Protein AF-A0A379FRE4-F1 (afdb_monomer)

pLDDT: mean 72.4, std 13.36, range [37.09, 93.69]

Secondary structure (DSSP, 8-state):
-HHHHHHHHHHHHHHHHHHHHHHHTT----GGG--S--HHHHHHHHHHSTTHHHHHHHHHHHHHHHH----HHHHHHHHHHHHHHHHHHHHHHHHHHTT--PPPHHHHHHHHHH---HHHHHHS-HHHHHHHHHHHHHHHTTT-

Organism: Providencia rettgeri (NCBI:txid587)

Mean predicted aligned error: 12.91 Å

InterPro domains:
  IPR036938 Phosphatidic acid phosphatase type 2/haloperoxidase superfamily [SSF48317] (12-113)

Sequence (144 aa):
MKKMVLVVCAFALLLIMPPMVMIVTGWHWSPETQFNSMKWLLWLTDTAGAPYSILTSLLFLGVVIFVFRSEKKQRLKILLVLVSAVLLQQGLKSALKSTFKEPRPYVEWLATQYQIPSSEFYELKRSERAKLIKNTVKQDEKYS

Foldseek 3Di:
DVVVVVVVVVVVVVVVVVVVVCVVVVPADDPVPDDPDCVVVVVVVVCCDPPNVVVNLVVVLVVVLVVCPDDPVVSVVVSVVSVVVVVVVVVCVVVCVVVDPDDDRVLVVVCVVVVDPSVVLSVDDPVVNVVVVVVVVVVVVVVD

Radius of gyration: 20.89 Å; Cα contacts (8 Å, |Δi|>4): 33; chains: 1; bounding box: 46×30×59 Å

Nearest PDB structures (foldseek):
  8bm3-assembly4_D  TM=8.773E-01  e=8.804E-08  Escherichia coli K-12
  5jwy-assembly1_A  TM=7.537E-01  e=1.396E-05  Escherichia coli K-12

Solvent-accessible surface area (backbone atoms only — not comparable to full-atom values): 8513 Å² total; per-residue (Å²): 110,72,68,60,52,52,52,51,51,51,53,51,52,60,67,47,44,63,62,50,52,40,60,76,68,65,66,73,87,54,82,88,76,58,64,103,68,57,63,63,60,49,51,57,47,43,48,70,26,90,77,44,27,60,58,49,50,50,49,51,51,51,49,51,57,60,72,49,77,55,62,74,71,58,43,51,53,52,50,52,53,51,53,50,51,53,50,50,53,51,47,50,54,57,60,45,60,77,67,61,82,74,76,52,68,69,52,53,51,48,25,67,75,67,71,46,60,66,70,63,57,70,69,45,55,74,72,53,46,55,48,51,53,56,50,55,58,56,52,52,71,72,77,113

Structure (mmCIF, N/CA/C/O backbone):
data_AF-A0A379FRE4-F1
#
_entry.id   AF-A0A379FRE4-F1
#
loop_
_atom_site.group_PDB
_atom_site.id
_atom_site.type_symbol
_atom_site.label_atom_id
_atom_site.label_alt_id
_atom_site.label_comp_id
_atom_site.label_asym_id
_atom_site.label_entity_id
_atom_site.label_seq_id
_atom_site.pdbx_PDB_ins_code
_atom_site.Cartn_x
_atom_site.Cartn_y
_atom_site.Cartn_z
_atom_site.occupancy
_atom_site.B_iso_or_equiv
_atom_site.auth_seq_id
_atom_site.auth_comp_id
_atom_site.auth_asym_id
_atom_site.auth_atom_id
_atom_site.pdbx_PDB_model_num
ATOM 1 N N . MET A 1 1 ? -22.161 -13.642 15.803 1.00 60.31 1 MET A N 1
ATOM 2 C CA . MET A 1 1 ? -20.780 -13.944 15.350 1.00 60.31 1 MET A CA 1
ATOM 3 C C . MET A 1 1 ? -20.739 -14.550 13.943 1.00 60.31 1 MET A C 1
ATOM 5 O O . MET A 1 1 ? -20.123 -13.939 13.084 1.00 60.31 1 MET A O 1
ATOM 9 N N . LYS A 1 2 ? -21.455 -15.651 13.649 1.00 76.06 2 LYS A N 1
ATOM 10 C CA . LYS A 1 2 ? -21.457 -16.305 12.316 1.00 76.06 2 LYS A CA 1
ATOM 11 C C . LYS A 1 2 ? -21.816 -15.377 11.133 1.00 76.06 2 LYS A C 1
ATOM 13 O O . LYS A 1 2 ? -21.155 -15.427 10.106 1.00 76.06 2 LYS A O 1
ATOM 18 N N . LYS A 1 3 ? -22.796 -14.475 11.302 1.00 82.88 3 LYS A N 1
ATOM 19 C CA . LYS A 1 3 ? -23.217 -13.524 10.250 1.00 82.88 3 LYS A CA 1
ATOM 20 C C . LYS A 1 3 ? -22.139 -12.485 9.896 1.00 82.88 3 LYS A C 1
ATOM 22 O O . LYS A 1 3 ? -21.942 -12.218 8.722 1.00 82.88 3 LYS A O 1
ATOM 27 N N . MET A 1 4 ? -21.410 -11.943 10.881 1.00 83.12 4 MET A N 1
ATOM 28 C CA . MET A 1 4 ? -20.297 -11.011 10.613 1.00 83.12 4 MET A CA 1
ATOM 29 C C . MET A 1 4 ? -19.150 -11.700 9.876 1.00 83.12 4 MET A C 1
ATOM 31 O O . MET A 1 4 ? -18.625 -11.140 8.923 1.00 83.12 4 MET A O 1
ATOM 35 N N . VAL A 1 5 ? -18.789 -12.918 10.292 1.00 87.44 5 VAL A N 1
ATOM 36 C CA . VAL A 1 5 ? -17.729 -13.692 9.629 1.00 87.44 5 VAL A CA 1
ATOM 37 C C . VAL A 1 5 ? -18.101 -13.967 8.174 1.00 87.44 5 VAL A C 1
ATOM 39 O O . VAL A 1 5 ? -17.289 -13.735 7.288 1.00 87.44 5 VAL A O 1
ATOM 42 N N . LEU A 1 6 ? -19.351 -14.361 7.912 1.00 91.94 6 LEU A N 1
ATOM 43 C CA . LEU A 1 6 ? -19.834 -14.606 6.554 1.00 91.94 6 LEU A CA 1
ATOM 44 C C . LEU A 1 6 ? -19.777 -13.348 5.678 1.00 91.94 6 LEU A C 1
ATOM 46 O O . LEU A 1 6 ? -19.355 -13.427 4.529 1.00 91.94 6 LEU A O 1
ATOM 50 N N . VAL A 1 7 ? -20.138 -12.185 6.228 1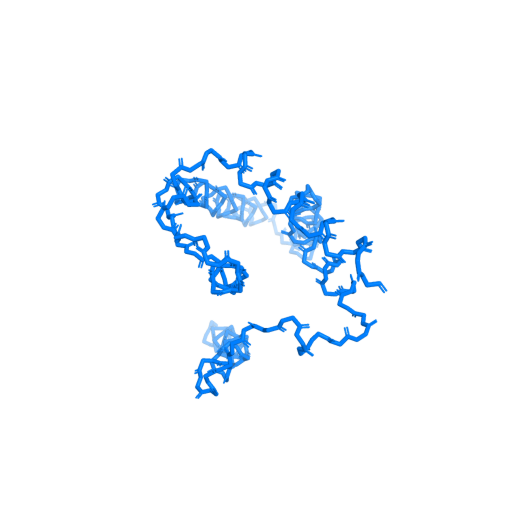.00 90.81 7 VAL A N 1
ATOM 51 C CA . VAL A 1 7 ? -20.035 -10.902 5.517 1.00 90.81 7 VAL A CA 1
ATOM 52 C C . VAL A 1 7 ? -18.577 -10.573 5.185 1.00 90.81 7 VAL A C 1
ATOM 54 O O . VAL A 1 7 ? -18.279 -10.214 4.050 1.00 90.81 7 VAL A O 1
ATOM 57 N N . VAL A 1 8 ? -17.652 -10.748 6.134 1.00 89.88 8 VAL A N 1
ATOM 58 C CA . VAL A 1 8 ? -16.216 -10.516 5.902 1.00 89.88 8 VAL A CA 1
ATOM 59 C C . VAL A 1 8 ? -15.670 -11.462 4.829 1.00 89.88 8 VAL A C 1
ATOM 61 O O . VAL A 1 8 ? -14.978 -11.010 3.921 1.00 89.88 8 VAL A O 1
ATOM 64 N N . CYS A 1 9 ? -16.019 -12.750 4.880 1.00 90.81 9 CYS A N 1
ATOM 65 C CA . CYS A 1 9 ? -15.620 -13.723 3.863 1.00 90.81 9 CYS A CA 1
ATOM 66 C C . CYS A 1 9 ? -16.179 -13.373 2.478 1.00 90.81 9 CYS A C 1
ATOM 68 O O . CYS A 1 9 ? -15.451 -13.460 1.494 1.00 90.81 9 CYS A O 1
ATOM 70 N N . ALA A 1 10 ? -17.437 -12.934 2.394 1.00 92.62 10 ALA A N 1
ATOM 71 C CA . ALA A 1 10 ? -18.045 -12.522 1.131 1.00 92.62 10 ALA A CA 1
ATOM 72 C C . ALA A 1 10 ? -17.313 -11.320 0.509 1.00 92.62 10 ALA A C 1
ATOM 74 O O . ALA A 1 10 ? -16.986 -11.349 -0.676 1.00 92.62 10 ALA A O 1
ATOM 75 N N . PHE A 1 11 ? -16.988 -10.296 1.307 1.00 92.69 11 PHE A N 1
ATOM 76 C CA . PHE A 1 11 ? -16.210 -9.151 0.825 1.00 92.69 11 PHE A CA 1
ATOM 77 C C . PHE A 1 11 ? -14.780 -9.532 0.430 1.00 92.69 11 PHE A C 1
ATOM 79 O O . PHE A 1 11 ? -14.282 -9.039 -0.579 1.00 92.69 11 PHE A O 1
ATOM 86 N N . ALA A 1 12 ? -14.130 -10.426 1.180 1.00 91.62 12 ALA A N 1
ATOM 87 C CA . ALA A 1 12 ? -12.799 -10.919 0.832 1.00 91.62 12 ALA A CA 1
ATOM 88 C C . ALA A 1 12 ? -12.800 -11.647 -0.523 1.00 91.62 12 ALA A C 1
ATOM 90 O O . ALA A 1 12 ? -11.940 -11.384 -1.359 1.00 91.62 12 ALA A O 1
ATOM 91 N N . LEU A 1 13 ? -13.796 -12.504 -0.771 1.00 92.44 13 LEU A N 1
ATOM 92 C CA . LEU A 1 13 ? -13.964 -13.184 -2.059 1.00 92.44 13 LEU A CA 1
ATOM 93 C C . LEU A 1 13 ? -14.218 -12.192 -3.199 1.00 92.44 13 LEU A C 1
ATOM 95 O O . LEU A 1 13 ? -13.622 -12.316 -4.267 1.00 92.44 13 LEU A O 1
ATOM 99 N N . LEU A 1 14 ? -15.049 -11.176 -2.957 1.00 93.69 14 LEU A N 1
ATOM 100 C CA . LEU A 1 14 ? -15.327 -10.124 -3.933 1.00 93.69 14 LEU A CA 1
ATOM 101 C C . LEU A 1 14 ? -14.059 -9.338 -4.304 1.00 93.69 14 LEU A C 1
ATOM 103 O O . LEU A 1 14 ? -13.838 -9.064 -5.479 1.00 93.69 14 LEU A O 1
ATOM 107 N N . LEU A 1 15 ? -13.202 -9.022 -3.330 1.00 92.06 15 LEU A N 1
ATOM 108 C CA . LEU A 1 15 ? -11.935 -8.308 -3.546 1.00 92.06 15 LEU A CA 1
ATOM 109 C C . LEU A 1 15 ? -10.879 -9.146 -4.285 1.00 92.06 15 LEU A C 1
ATOM 111 O O . LEU A 1 15 ? -10.033 -8.584 -4.977 1.00 92.06 15 LEU A O 1
ATOM 115 N N . ILE A 1 16 ? -10.920 -10.473 -4.148 1.00 93.50 16 ILE A N 1
ATOM 116 C CA . ILE A 1 16 ? -9.997 -11.402 -4.823 1.00 93.50 16 ILE A CA 1
ATOM 117 C C . ILE A 1 16 ? -10.431 -11.685 -6.269 1.00 93.50 16 ILE A C 1
ATOM 119 O O . ILE A 1 16 ? -9.609 -12.077 -7.095 1.00 93.50 16 ILE A O 1
ATOM 123 N N . MET A 1 17 ? -11.697 -11.458 -6.616 1.00 91.56 17 MET A N 1
ATOM 124 C CA . MET A 1 17 ? -12.210 -11.780 -7.948 1.00 91.56 17 MET A CA 1
ATOM 125 C C . MET A 1 17 ? -11.460 -11.053 -9.088 1.00 91.56 17 MET A C 1
ATOM 127 O O . MET A 1 17 ? -11.008 -11.746 -10.001 1.00 91.56 17 MET A O 1
ATOM 131 N N . PRO A 1 18 ? -11.208 -9.726 -9.043 1.00 89.81 18 PRO A N 1
ATOM 132 C CA . PRO A 1 18 ? -10.478 -9.039 -10.112 1.00 89.81 18 PRO A CA 1
ATOM 133 C C . PRO A 1 18 ? -9.065 -9.587 -10.397 1.00 89.81 18 PRO A C 1
ATOM 135 O O . PRO A 1 18 ? -8.793 -9.898 -11.559 1.00 89.81 18 PRO A O 1
ATOM 138 N N . PRO A 1 19 ? -8.160 -9.765 -9.405 1.00 88.31 19 PRO A N 1
ATOM 139 C CA . PRO A 1 19 ? -6.842 -10.333 -9.685 1.00 88.31 19 PRO A CA 1
ATOM 140 C C . PRO A 1 19 ? -6.919 -11.786 -10.168 1.00 88.31 19 PRO A C 1
ATOM 142 O O . PRO A 1 19 ? -6.128 -12.176 -11.022 1.00 88.31 19 PRO A O 1
ATOM 145 N N . MET A 1 20 ? -7.892 -12.578 -9.702 1.00 89.69 20 MET A N 1
ATOM 146 C CA . MET A 1 20 ? -8.085 -13.943 -10.206 1.00 89.69 20 MET A CA 1
ATOM 147 C C . MET A 1 20 ? -8.464 -13.962 -11.687 1.00 89.69 20 MET A C 1
ATOM 149 O O . MET A 1 20 ? -7.911 -14.756 -12.444 1.00 89.69 20 MET A O 1
ATOM 153 N N . VAL A 1 21 ? -9.354 -13.066 -12.122 1.00 91.19 21 VAL A N 1
ATOM 154 C CA . VAL A 1 21 ? -9.705 -12.931 -13.542 1.00 91.19 21 VAL A CA 1
ATOM 155 C C . VAL A 1 21 ? -8.477 -12.540 -14.368 1.00 91.19 21 VAL A C 1
ATOM 157 O O . VAL A 1 21 ? -8.249 -13.128 -15.422 1.00 91.19 21 VAL A O 1
ATOM 160 N N . MET A 1 22 ? -7.644 -11.613 -13.883 1.00 86.56 22 MET A N 1
ATOM 161 C CA . MET A 1 22 ? -6.406 -11.220 -14.574 1.00 86.56 22 MET A CA 1
ATOM 162 C C . MET A 1 22 ? -5.419 -12.387 -14.728 1.00 86.56 22 MET A C 1
ATOM 164 O O . MET A 1 22 ? -4.833 -12.549 -15.795 1.00 86.56 22 MET A O 1
ATOM 168 N N . ILE A 1 23 ? -5.281 -13.237 -13.704 1.00 88.25 23 ILE A N 1
ATOM 169 C CA . ILE A 1 23 ? -4.419 -14.428 -13.763 1.00 88.25 23 ILE A CA 1
ATOM 170 C C . ILE A 1 23 ? -4.975 -15.461 -14.752 1.00 88.25 23 ILE A C 1
ATOM 172 O O . ILE A 1 23 ? -4.238 -15.949 -15.604 1.00 88.25 23 ILE A O 1
ATOM 176 N N . VAL A 1 24 ? -6.273 -15.780 -14.675 1.00 90.75 24 VAL A N 1
ATOM 177 C CA . VAL A 1 24 ? -6.908 -16.800 -15.536 1.00 90.75 24 VAL A CA 1
ATOM 178 C C . VAL A 1 24 ? -6.911 -16.384 -17.007 1.00 90.75 24 VAL A C 1
ATOM 180 O O . VAL A 1 24 ? -6.751 -17.224 -17.886 1.00 90.75 24 VAL A O 1
ATOM 183 N N . THR A 1 25 ? -7.061 -15.089 -17.282 1.00 88.38 25 THR A N 1
ATOM 184 C CA . THR A 1 25 ? -7.002 -14.543 -18.647 1.00 88.38 25 THR A CA 1
ATOM 185 C C . THR A 1 25 ? -5.577 -14.434 -19.193 1.00 88.38 25 THR A C 1
ATOM 187 O O . THR A 1 25 ? -5.412 -14.090 -20.361 1.00 88.38 25 THR A O 1
ATOM 190 N N . GLY A 1 26 ? -4.550 -14.721 -18.381 1.00 82.69 26 GLY A N 1
ATOM 191 C CA . GLY A 1 26 ? -3.151 -14.553 -18.772 1.00 82.69 26 GLY A CA 1
ATOM 192 C C . GLY A 1 26 ? -2.818 -13.102 -19.114 1.00 82.69 26 GLY A C 1
ATOM 193 O O . GLY A 1 26 ? -2.005 -12.846 -20.003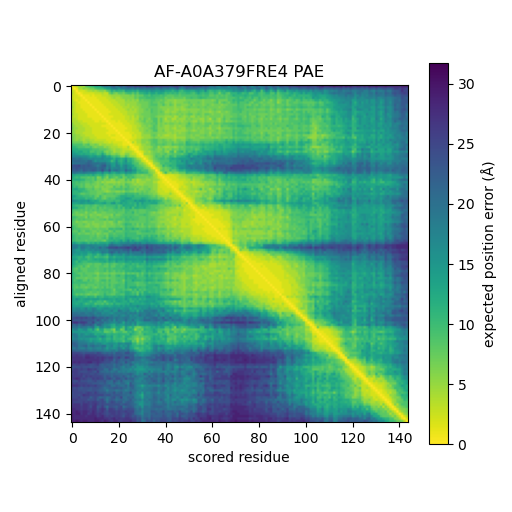 1.00 82.69 26 GLY A O 1
ATOM 194 N N . TRP A 1 27 ? -3.484 -12.142 -18.468 1.00 82.31 27 TRP A N 1
ATOM 195 C CA . TRP A 1 27 ? -3.286 -10.731 -18.761 1.00 82.31 27 TRP A CA 1
ATOM 196 C C . TRP A 1 27 ? -1.890 -10.288 -18.319 1.00 82.31 27 TRP A C 1
ATOM 198 O O . TRP A 1 27 ? -1.506 -10.459 -17.162 1.00 82.31 27 TRP A O 1
ATOM 208 N N . HIS A 1 28 ? -1.148 -9.682 -19.243 1.00 74.69 28 HIS A N 1
ATOM 209 C CA . HIS A 1 28 ? 0.163 -9.098 -18.981 1.00 74.69 28 HIS A CA 1
ATOM 210 C C . HIS A 1 28 ? 0.104 -7.586 -19.178 1.00 74.69 28 HIS A C 1
ATOM 212 O O . HIS A 1 28 ? -0.642 -7.070 -20.012 1.00 74.69 28 HIS A O 1
ATOM 218 N N . TRP A 1 29 ? 0.912 -6.866 -18.405 1.00 73.38 29 TRP A N 1
ATOM 219 C CA . TRP A 1 29 ? 1.028 -5.421 -18.550 1.00 73.38 29 TRP A CA 1
ATOM 220 C C . TRP A 1 29 ? 1.782 -5.078 -19.845 1.00 73.38 29 TRP A C 1
ATOM 222 O O . TRP A 1 29 ? 2.896 -5.558 -20.044 1.00 73.38 29 TRP A O 1
ATOM 232 N N . SER A 1 30 ? 1.203 -4.225 -20.698 1.00 67.75 30 SER A N 1
ATOM 233 C CA . SER A 1 30 ? 1.856 -3.680 -21.899 1.00 67.75 30 SER A CA 1
ATOM 234 C C . SER A 1 30 ? 1.617 -2.166 -22.013 1.00 67.75 30 SER A C 1
ATOM 236 O O . SER A 1 30 ? 0.487 -1.716 -21.784 1.00 67.75 30 SER A O 1
ATOM 238 N N . PRO A 1 31 ? 2.634 -1.361 -22.381 1.00 65.44 31 PRO A N 1
ATOM 239 C CA . PRO A 1 31 ? 2.482 0.081 -22.556 1.00 65.44 31 PRO A CA 1
ATOM 240 C C . PRO A 1 31 ? 1.522 0.473 -23.689 1.00 65.44 31 PRO A C 1
ATOM 242 O O . PRO A 1 31 ? 0.904 1.529 -23.609 1.00 65.44 31 PRO A O 1
ATOM 245 N N . GLU A 1 32 ? 1.308 -0.394 -24.679 1.00 63.62 32 GLU A N 1
ATOM 246 C CA . GLU A 1 32 ? 0.381 -0.150 -25.797 1.00 63.62 32 GLU A CA 1
ATOM 247 C C . GLU A 1 32 ? -1.095 -0.259 -25.385 1.00 63.62 32 GLU A C 1
ATOM 249 O O . GLU A 1 32 ? -1.976 0.323 -26.011 1.00 63.62 32 GLU A O 1
ATOM 254 N N . THR A 1 33 ? -1.375 -0.968 -24.287 1.00 62.25 33 THR A N 1
ATOM 255 C CA . THR A 1 33 ? -2.734 -1.127 -23.732 1.00 62.25 33 THR A CA 1
ATOM 256 C C . THR A 1 33 ? -3.126 -0.002 -22.769 1.00 62.25 33 THR A C 1
ATOM 258 O O . THR A 1 33 ? -4.162 -0.071 -22.101 1.00 62.25 33 THR A O 1
ATOM 261 N N . GLN A 1 34 ? -2.297 1.040 -22.654 1.00 60.72 34 GLN A N 1
ATOM 262 C CA . GLN A 1 34 ? -2.555 2.150 -21.746 1.00 60.72 34 GLN A CA 1
ATOM 263 C C . GLN A 1 34 ? -3.647 3.068 -22.301 1.00 60.72 34 GLN A C 1
ATOM 265 O O . GLN A 1 34 ? -3.502 3.702 -23.342 1.00 60.72 34 GLN A O 1
ATOM 270 N N . PHE A 1 35 ? -4.751 3.179 -21.562 1.00 60.50 35 PHE A N 1
ATOM 271 C CA . PHE A 1 35 ? -5.787 4.168 -21.842 1.00 60.50 35 PHE A CA 1
ATOM 272 C C . PHE A 1 35 ? -5.227 5.594 -21.719 1.00 60.50 35 PHE A C 1
ATOM 274 O O . PHE A 1 35 ? -4.406 5.866 -20.842 1.00 60.50 35 PHE A O 1
ATOM 281 N N . ASN A 1 36 ? -5.765 6.517 -22.526 1.00 58.22 36 ASN A N 1
ATOM 282 C CA . ASN A 1 36 ? -5.389 7.937 -22.681 1.00 58.22 36 ASN A CA 1
ATOM 283 C C . ASN A 1 36 ? -5.357 8.789 -21.376 1.00 58.22 36 ASN A C 1
ATOM 285 O O . ASN A 1 36 ? -5.129 9.993 -21.414 1.00 58.22 36 ASN A O 1
ATOM 289 N N . SER A 1 37 ? -5.586 8.202 -20.195 1.00 60.38 37 SER A N 1
ATOM 290 C CA . SER A 1 37 ? -5.361 8.842 -18.895 1.00 60.38 37 SER A CA 1
ATOM 291 C C . SER A 1 37 ? -5.271 7.807 -17.761 1.00 60.38 37 SER A C 1
ATOM 293 O O . SER A 1 37 ? -6.246 7.551 -17.063 1.00 60.38 37 SER A O 1
ATOM 295 N N . MET A 1 38 ? -4.093 7.221 -17.517 1.00 67.50 38 MET A N 1
ATOM 296 C CA . MET A 1 38 ? -3.812 6.451 -16.283 1.00 67.50 38 MET A CA 1
ATOM 297 C C . MET A 1 38 ? -3.490 7.341 -15.070 1.00 67.50 38 MET A C 1
ATOM 299 O O . MET A 1 38 ? -3.262 6.841 -13.967 1.00 67.50 38 MET A O 1
ATOM 303 N N . LYS A 1 39 ? -3.491 8.670 -15.239 1.00 72.44 39 LYS A N 1
ATOM 304 C CA . LYS A 1 39 ? -3.150 9.628 -14.174 1.00 72.44 39 LYS A CA 1
ATOM 305 C C . LYS A 1 39 ? -4.041 9.473 -12.940 1.00 72.44 39 LYS A C 1
ATOM 307 O O . LYS A 1 39 ? -3.550 9.624 -11.829 1.00 72.44 39 LYS A O 1
ATOM 312 N N . TRP A 1 40 ? -5.316 9.119 -13.114 1.00 77.31 40 TRP A N 1
ATOM 313 C CA . TRP A 1 40 ? -6.228 8.881 -11.989 1.00 77.31 40 TRP A CA 1
ATOM 314 C C . TRP A 1 40 ? -5.866 7.616 -11.196 1.00 77.31 40 TRP A C 1
ATOM 316 O O . TRP A 1 40 ? -5.962 7.619 -9.972 1.00 77.31 40 TRP A O 1
ATOM 326 N N . LEU A 1 4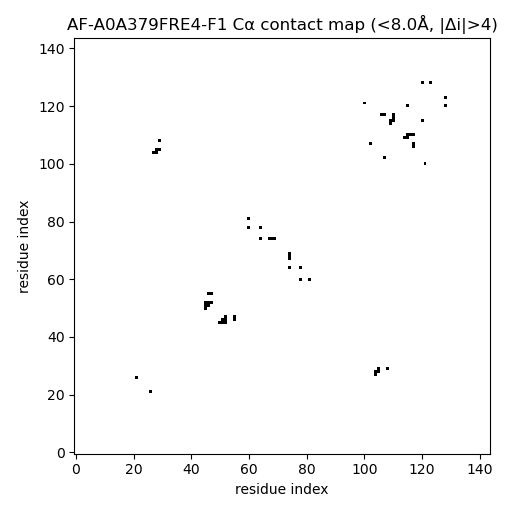1 ? -5.413 6.551 -11.869 1.00 78.44 41 LEU A N 1
ATOM 327 C CA . LEU A 1 41 ? -5.017 5.294 -11.229 1.00 78.44 41 LEU A CA 1
ATOM 328 C C . LEU A 1 41 ? -3.681 5.458 -10.496 1.00 78.44 41 LEU A C 1
ATOM 330 O O . LEU A 1 41 ? -3.497 4.922 -9.402 1.00 78.44 41 LEU A O 1
ATOM 334 N N . LEU A 1 42 ? -2.774 6.253 -11.073 1.00 75.06 42 LEU A N 1
ATOM 335 C CA . LEU A 1 42 ? -1.555 6.700 -10.404 1.00 75.06 42 LEU A CA 1
ATOM 336 C C . LEU A 1 42 ? -1.890 7.525 -9.167 1.00 75.06 42 LEU A C 1
ATOM 338 O O . LEU A 1 42 ? -1.404 7.201 -8.093 1.00 75.06 42 LEU A O 1
ATOM 342 N N . TRP A 1 43 ? -2.792 8.501 -9.281 1.00 79.12 43 TRP A N 1
ATOM 343 C CA . TRP A 1 43 ? -3.217 9.308 -8.140 1.00 79.12 43 TRP A CA 1
ATOM 344 C C . TRP A 1 43 ? -3.842 8.451 -7.032 1.00 79.12 43 TRP A C 1
ATOM 346 O O . TRP A 1 43 ? -3.474 8.579 -5.868 1.00 79.12 43 TRP A O 1
ATOM 356 N N . LEU A 1 44 ? -4.710 7.500 -7.391 1.00 79.00 44 LEU A N 1
ATOM 357 C CA . LEU A 1 44 ? -5.279 6.535 -6.449 1.00 79.00 44 LEU A CA 1
ATOM 358 C C . LEU A 1 44 ? -4.185 5.701 -5.767 1.00 79.00 44 LEU A C 1
ATOM 360 O O . LEU A 1 44 ? -4.201 5.531 -4.549 1.00 79.00 44 LEU A O 1
ATOM 364 N N . THR A 1 45 ? -3.203 5.220 -6.525 1.00 82.12 45 THR A N 1
ATOM 365 C CA . THR A 1 45 ? -2.088 4.438 -5.975 1.00 82.12 45 THR A CA 1
ATOM 366 C C . THR A 1 45 ? -1.190 5.290 -5.080 1.00 82.12 45 THR A C 1
ATOM 368 O O . THR A 1 45 ? -0.747 4.814 -4.035 1.00 82.12 45 THR A O 1
ATOM 371 N N . ASP A 1 46 ? -0.974 6.557 -5.428 1.00 78.81 46 ASP A N 1
ATOM 372 C CA . ASP A 1 46 ? -0.182 7.506 -4.650 1.00 78.81 46 ASP A CA 1
ATOM 373 C C . ASP A 1 46 ? -0.835 7.817 -3.300 1.00 78.81 46 ASP A C 1
ATOM 375 O O . ASP A 1 46 ? -0.118 7.965 -2.312 1.00 78.81 46 ASP A O 1
ATOM 379 N N . THR A 1 47 ? -2.173 7.811 -3.196 1.00 78.00 47 THR A N 1
ATOM 380 C CA . THR A 1 47 ? -2.853 7.940 -1.888 1.00 78.00 47 THR A CA 1
ATOM 381 C C . THR A 1 47 ? -2.566 6.766 -0.941 1.00 78.00 47 THR A C 1
ATOM 383 O O . THR A 1 47 ? -2.532 6.942 0.281 1.00 78.00 47 THR A O 1
ATOM 386 N N . ALA A 1 48 ? -2.312 5.575 -1.492 1.00 74.38 48 ALA A N 1
ATOM 387 C CA . ALA A 1 48 ? -1.912 4.378 -0.751 1.00 74.38 48 ALA A CA 1
ATOM 388 C C . ALA A 1 48 ? -0.378 4.195 -0.670 1.00 74.38 48 ALA A C 1
ATOM 390 O O . ALA A 1 48 ? 0.113 3.336 0.069 1.00 74.38 48 ALA A O 1
ATOM 391 N N . GLY A 1 49 ? 0.387 4.989 -1.424 1.00 76.25 49 GLY A N 1
ATOM 392 C CA . GLY A 1 49 ? 1.842 4.952 -1.527 1.00 76.25 49 GLY A CA 1
ATOM 393 C C . GLY A 1 49 ? 2.540 5.996 -0.652 1.00 76.25 49 GLY A C 1
ATOM 394 O O . GLY A 1 49 ? 1.941 6.953 -0.169 1.00 76.25 49 GLY A O 1
ATOM 395 N N . ALA A 1 50 ? 3.842 5.816 -0.423 1.00 63.31 50 ALA A N 1
ATOM 396 C CA . ALA A 1 50 ? 4.629 6.822 0.289 1.00 63.31 50 ALA A CA 1
ATOM 397 C C . ALA A 1 50 ? 4.780 8.085 -0.587 1.00 63.31 50 ALA A C 1
ATOM 399 O O . ALA A 1 50 ? 5.090 7.932 -1.770 1.00 63.31 50 ALA A O 1
ATOM 400 N N . PRO A 1 51 ? 4.642 9.309 -0.037 1.00 71.38 51 PRO A N 1
ATOM 401 C CA . PRO A 1 51 ? 4.531 9.636 1.392 1.00 71.38 51 PRO A CA 1
ATOM 402 C C . PRO A 1 51 ? 3.092 9.731 1.940 1.00 71.38 51 PRO A C 1
ATOM 404 O O . PRO A 1 51 ? 2.908 9.690 3.158 1.00 71.38 51 PRO A O 1
ATOM 407 N N . TYR A 1 52 ? 2.074 9.842 1.081 1.00 75.62 52 TYR A N 1
ATOM 408 C CA . TYR A 1 52 ? 0.687 10.113 1.490 1.00 75.62 52 TYR A CA 1
ATOM 409 C C . TYR A 1 52 ? 0.031 8.970 2.277 1.00 75.62 52 TYR A C 1
ATOM 411 O O . TYR A 1 52 ? -0.905 9.215 3.039 1.00 75.62 52 TYR A O 1
ATOM 419 N N . SER A 1 53 ? 0.571 7.753 2.183 1.00 76.75 53 SER A N 1
ATOM 420 C CA . SER A 1 53 ? 0.095 6.570 2.905 1.00 76.75 53 SER A CA 1
ATOM 421 C C . SER A 1 53 ? 0.031 6.762 4.420 1.00 76.75 53 SER A C 1
ATOM 423 O O . SER A 1 53 ? -0.829 6.182 5.076 1.00 76.75 53 SER A O 1
ATOM 425 N N . ILE A 1 54 ? 0.941 7.551 5.003 1.00 78.31 54 ILE A N 1
ATOM 426 C CA . ILE A 1 54 ? 0.947 7.813 6.452 1.00 78.31 54 ILE A CA 1
ATOM 427 C C . ILE A 1 54 ? -0.268 8.665 6.830 1.00 78.31 54 ILE A C 1
ATOM 429 O O . ILE A 1 54 ? -0.960 8.358 7.801 1.00 78.31 54 ILE A O 1
ATOM 433 N N . LEU A 1 55 ? -0.555 9.701 6.037 1.00 81.88 55 LEU A N 1
ATOM 434 C CA . LEU A 1 55 ? -1.671 10.610 6.278 1.00 81.88 55 LEU A CA 1
ATOM 435 C C . LEU A 1 55 ? -3.011 9.887 6.111 1.00 81.88 55 LEU A C 1
ATOM 437 O O . LEU A 1 55 ? -3.878 9.995 6.976 1.00 81.88 55 LEU A O 1
ATOM 441 N N . THR A 1 56 ? -3.165 9.108 5.038 1.00 83.62 56 THR A N 1
ATOM 442 C CA . THR A 1 56 ? -4.390 8.336 4.789 1.00 83.62 56 THR A CA 1
ATOM 443 C C . THR A 1 56 ? -4.605 7.262 5.855 1.00 83.62 56 THR A C 1
ATOM 445 O O . THR A 1 56 ? -5.723 7.107 6.345 1.00 83.62 56 THR A O 1
ATOM 448 N N . SER A 1 57 ? -3.540 6.593 6.308 1.00 80.81 57 SER A N 1
ATOM 449 C CA . SER A 1 57 ? -3.616 5.617 7.407 1.00 80.81 57 SER A CA 1
ATOM 450 C C . SER A 1 57 ? -4.029 6.259 8.734 1.00 80.81 57 SER A C 1
ATOM 452 O O . SER A 1 57 ? -4.878 5.713 9.438 1.00 80.81 57 SER A O 1
ATOM 454 N N . LEU A 1 58 ? -3.470 7.425 9.076 1.00 83.81 58 LEU A N 1
ATOM 455 C CA . LEU A 1 58 ? -3.845 8.182 10.277 1.00 83.81 58 LEU A CA 1
ATOM 456 C C . LEU A 1 58 ? -5.303 8.651 10.222 1.00 83.81 58 LEU A C 1
ATOM 458 O O . LEU A 1 58 ? -6.014 8.552 11.223 1.00 83.81 58 LEU A O 1
ATOM 462 N N . LEU A 1 59 ? -5.761 9.111 9.056 1.00 87.25 59 LEU A N 1
ATOM 463 C CA . LEU A 1 59 ? -7.150 9.506 8.842 1.00 87.25 59 LEU A CA 1
ATOM 464 C C . LEU A 1 59 ? -8.091 8.317 9.051 1.00 87.25 59 LEU A C 1
ATOM 466 O O . LEU A 1 59 ? -9.028 8.422 9.842 1.00 87.25 59 LEU A O 1
ATOM 470 N N . PHE A 1 60 ? -7.824 7.171 8.416 1.00 85.25 60 PHE A N 1
ATOM 471 C CA . PHE A 1 60 ? -8.635 5.966 8.607 1.00 85.25 60 PHE A CA 1
ATOM 472 C C . PHE A 1 60 ? -8.623 5.487 10.057 1.00 85.25 60 PHE A C 1
ATOM 474 O O . PHE A 1 60 ? -9.672 5.115 10.581 1.00 85.25 60 PHE A O 1
ATOM 481 N N . LEU A 1 61 ? -7.478 5.559 10.739 1.00 83.88 61 LEU A N 1
ATOM 482 C CA . LEU A 1 61 ? -7.390 5.243 12.161 1.00 83.88 61 LEU A CA 1
ATOM 483 C C . LEU A 1 61 ? -8.296 6.163 12.994 1.00 83.88 61 LEU A C 1
ATOM 485 O O . LEU A 1 61 ? -9.050 5.682 13.838 1.00 83.88 61 LEU A O 1
ATOM 489 N N . GLY A 1 62 ? -8.276 7.470 12.721 1.00 84.06 62 GLY A N 1
ATOM 490 C CA . GLY A 1 62 ? -9.152 8.452 13.360 1.00 84.06 62 GLY A CA 1
ATOM 491 C C . GLY A 1 62 ? -10.636 8.171 13.116 1.00 84.06 62 GLY A C 1
ATOM 492 O O . GLY A 1 62 ? -11.426 8.177 14.062 1.00 84.06 62 GLY A O 1
ATOM 493 N N . VAL A 1 63 ? -11.010 7.842 11.876 1.00 86.31 63 VAL A N 1
ATOM 494 C CA . VAL A 1 63 ? -12.385 7.471 11.507 1.00 86.31 63 VAL A CA 1
ATOM 495 C C . VAL A 1 63 ? -12.826 6.203 12.236 1.00 86.31 63 VAL A C 1
ATOM 497 O O . VAL A 1 63 ? -13.915 6.181 12.802 1.00 86.31 63 VA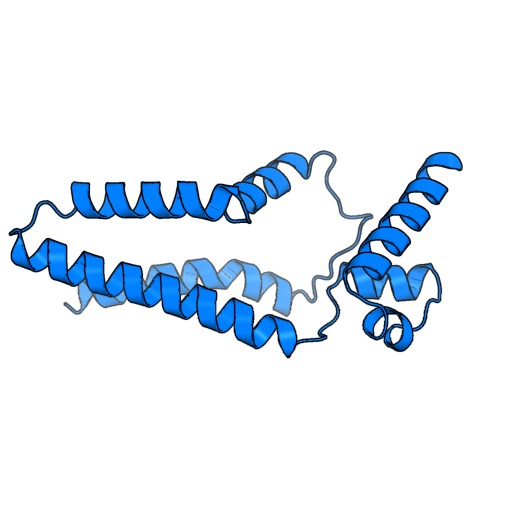L A O 1
ATOM 500 N N . VAL A 1 64 ? -11.985 5.167 12.299 1.00 81.94 64 VAL A N 1
ATOM 501 C CA . VAL A 1 64 ? -12.297 3.930 13.035 1.00 81.94 64 VAL A CA 1
ATOM 502 C C . VAL A 1 64 ? -12.511 4.225 14.519 1.00 81.94 64 VAL A C 1
ATOM 504 O O . VAL A 1 64 ? -13.490 3.763 15.099 1.00 81.94 64 VAL A O 1
ATOM 507 N N . ILE A 1 65 ? -11.658 5.045 15.136 1.00 78.38 65 ILE A N 1
ATOM 508 C CA . ILE A 1 65 ? -11.822 5.455 16.538 1.00 78.38 65 ILE A CA 1
ATOM 509 C C . ILE A 1 65 ? -13.131 6.234 16.746 1.00 78.38 65 ILE A C 1
ATOM 511 O O . ILE A 1 65 ? -13.777 6.066 17.782 1.00 78.38 65 ILE A O 1
ATOM 515 N N . PHE A 1 66 ? -13.510 7.089 15.793 1.00 80.62 66 PHE A N 1
ATOM 516 C CA . PHE A 1 66 ? -14.730 7.893 15.853 1.00 80.62 66 PHE A CA 1
ATOM 517 C C . PHE A 1 66 ? -16.000 7.044 15.691 1.00 80.62 66 PHE A C 1
ATOM 519 O O . PHE A 1 66 ? -16.944 7.199 16.465 1.00 80.62 66 PHE A O 1
ATOM 526 N N . VAL A 1 67 ? -16.008 6.117 14.728 1.00 81.75 67 VAL A N 1
ATOM 527 C CA . VAL A 1 67 ? -17.135 5.212 14.449 1.00 81.75 67 VAL A CA 1
ATOM 528 C C . VAL A 1 67 ? -17.323 4.200 1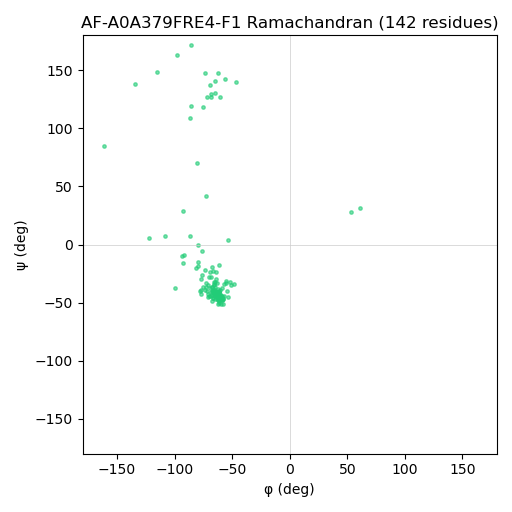5.580 1.00 81.75 67 VAL A C 1
ATOM 530 O O . VAL A 1 67 ? -18.449 3.955 16.012 1.00 81.75 67 VAL A O 1
ATOM 533 N N . PHE A 1 68 ? -16.235 3.649 16.128 1.00 69.38 68 PHE A N 1
ATOM 534 C CA . PHE A 1 68 ? -16.285 2.766 17.293 1.00 69.38 68 PHE A CA 1
ATOM 535 C C . PHE A 1 68 ? -16.395 3.583 18.585 1.00 69.38 68 PHE A C 1
ATOM 537 O O . PHE A 1 68 ? -15.492 3.621 19.424 1.00 69.38 68 PHE A O 1
ATOM 544 N N . ARG A 1 69 ? -17.559 4.207 18.776 1.00 63.94 69 ARG A N 1
ATOM 545 C CA . ARG A 1 69 ? -17.964 4.962 19.972 1.00 63.94 69 ARG A CA 1
ATOM 546 C C . ARG A 1 69 ? -18.281 4.034 21.164 1.00 63.94 69 ARG A C 1
ATOM 548 O O . ARG A 1 69 ? -19.269 4.215 21.863 1.00 63.94 69 ARG A O 1
ATOM 555 N N . SER A 1 70 ? -17.451 3.009 21.362 1.00 61.25 70 SER A N 1
ATOM 556 C CA . SER A 1 70 ? -17.542 2.037 22.454 1.00 61.25 70 SER A CA 1
ATOM 557 C C . SER A 1 70 ? -16.833 2.541 23.721 1.00 61.25 70 SER A C 1
ATOM 559 O O . SER A 1 70 ? -16.127 3.556 23.695 1.00 61.25 70 SER A O 1
ATOM 561 N N . GLU A 1 71 ? -16.997 1.821 24.835 1.00 72.12 71 GLU A N 1
ATOM 562 C CA . GLU A 1 71 ? -16.317 2.078 26.105 1.00 72.12 71 GLU A CA 1
ATOM 563 C C . GLU A 1 71 ? -14.810 2.308 25.902 1.00 72.12 71 GLU A C 1
ATOM 565 O O . GLU A 1 71 ? -14.152 1.605 25.127 1.00 72.12 71 GLU A O 1
ATOM 570 N N . LYS A 1 72 ? -14.231 3.271 26.637 1.00 74.81 72 LYS A N 1
ATOM 571 C CA . LYS A 1 72 ? -12.822 3.702 26.496 1.00 74.81 72 LYS A CA 1
ATOM 572 C C . LYS A 1 72 ? -11.824 2.528 26.470 1.00 74.81 72 LYS A C 1
ATOM 574 O O . LYS A 1 72 ? -10.837 2.577 25.739 1.00 74.81 72 LYS A O 1
ATOM 579 N N . LYS A 1 73 ? -12.111 1.449 27.212 1.00 77.94 73 LYS A N 1
ATOM 580 C CA . LYS A 1 73 ? -11.301 0.219 27.261 1.00 77.94 73 LYS A CA 1
ATOM 581 C C . LYS A 1 73 ? -11.302 -0.561 25.940 1.00 77.94 73 LYS A C 1
ATOM 583 O O . LYS A 1 73 ? -10.260 -1.072 25.540 1.00 77.94 73 LYS A O 1
ATOM 588 N N . GLN A 1 74 ? -12.443 -0.662 25.256 1.00 78.25 74 GLN A N 1
ATOM 589 C CA . GLN A 1 74 ? -12.540 -1.373 23.976 1.00 78.25 74 GLN A CA 1
ATOM 590 C C . GLN A 1 74 ? -11.845 -0.598 22.854 1.00 78.25 74 GLN A C 1
ATOM 592 O O . GLN A 1 74 ? -11.106 -1.190 22.070 1.00 78.25 74 GLN A O 1
ATOM 597 N N . ARG A 1 75 ? -11.994 0.734 22.839 1.00 78.50 75 ARG A N 1
ATOM 598 C CA . ARG A 1 75 ? -11.274 1.612 21.905 1.00 78.50 75 ARG A CA 1
ATOM 599 C C . ARG A 1 75 ? -9.759 1.449 22.004 1.00 78.50 75 ARG A C 1
ATOM 601 O O . ARG A 1 75 ? -9.102 1.340 20.975 1.00 78.50 75 ARG A O 1
ATOM 608 N N . LEU A 1 76 ? -9.215 1.392 23.222 1.00 81.69 76 LEU A N 1
ATOM 609 C CA . LEU A 1 76 ? -7.774 1.224 23.425 1.00 81.69 76 LEU A CA 1
ATOM 610 C C . LEU A 1 76 ? -7.270 -0.130 22.904 1.00 81.69 76 LEU A C 1
ATOM 612 O O . LEU A 1 76 ? -6.226 -0.184 22.262 1.00 81.69 76 LEU A O 1
ATOM 616 N N . LYS A 1 77 ? -8.032 -1.211 23.121 1.00 84.25 77 LYS A N 1
ATOM 617 C CA . LYS A 1 77 ? -7.691 -2.544 22.598 1.00 84.25 77 LYS A CA 1
ATOM 618 C C . LYS A 1 77 ? -7.673 -2.569 21.067 1.00 84.25 77 LYS A C 1
ATOM 620 O O . LYS A 1 77 ? -6.709 -3.054 20.486 1.00 84.25 77 LYS A O 1
ATOM 625 N N . ILE A 1 78 ? -8.708 -2.023 20.423 1.00 83.25 78 ILE A N 1
ATOM 626 C CA . ILE A 1 78 ? -8.805 -1.967 18.953 1.00 83.25 78 ILE A CA 1
ATOM 627 C C . ILE A 1 78 ? -7.667 -1.123 18.371 1.00 83.25 78 ILE A C 1
ATOM 629 O O . ILE A 1 78 ? -7.027 -1.537 17.408 1.00 83.25 78 ILE A O 1
ATOM 633 N N . LEU A 1 79 ? -7.374 0.025 18.989 1.00 83.56 79 LEU A N 1
ATOM 634 C CA . LEU A 1 79 ? -6.271 0.895 18.590 1.00 83.56 79 LEU A CA 1
ATOM 635 C C . LEU A 1 79 ? -4.926 0.166 18.644 1.00 83.56 79 LEU A C 1
ATOM 637 O O . LEU A 1 79 ? -4.167 0.213 17.682 1.00 83.56 79 LEU A O 1
ATOM 641 N N . LEU A 1 80 ? -4.651 -0.530 19.749 1.00 87.12 80 LEU A N 1
ATOM 642 C CA . LEU A 1 80 ? -3.394 -1.248 19.942 1.00 87.12 80 LEU A CA 1
ATOM 643 C C . LEU A 1 80 ? -3.212 -2.353 18.895 1.00 87.12 80 LEU A C 1
ATOM 645 O O . LEU A 1 80 ? -2.128 -2.473 18.331 1.00 87.12 80 LEU A O 1
ATOM 649 N N . VAL A 1 81 ? -4.272 -3.107 18.590 1.00 87.44 81 VAL A N 1
ATOM 650 C CA . VAL A 1 81 ? -4.250 -4.156 17.556 1.00 87.44 81 VAL A CA 1
ATOM 651 C C . VAL A 1 81 ? -4.060 -3.572 16.153 1.00 87.44 81 VAL A C 1
ATOM 653 O O . VAL A 1 81 ? -3.290 -4.112 15.365 1.00 87.44 81 VAL A O 1
ATOM 656 N N . LEU A 1 82 ? -4.729 -2.465 15.822 1.00 85.12 82 LEU A N 1
ATOM 657 C CA . LEU A 1 82 ? -4.580 -1.828 14.509 1.00 85.12 82 LEU A CA 1
ATOM 658 C C . LEU A 1 82 ? -3.177 -1.256 14.313 1.00 85.12 82 LEU A C 1
ATOM 660 O O . LEU A 1 82 ? -2.565 -1.474 13.270 1.00 85.12 82 LEU A O 1
ATOM 664 N N . VAL A 1 83 ? -2.651 -0.551 15.316 1.00 85.81 83 VAL A N 1
ATOM 665 C CA . VAL A 1 83 ? -1.301 0.021 15.257 1.00 85.81 83 VAL A CA 1
ATOM 666 C C . VAL A 1 83 ? -0.258 -1.088 15.155 1.00 85.81 83 VAL A C 1
ATOM 668 O O . VAL A 1 83 ? 0.637 -0.992 14.317 1.00 85.81 83 VAL A O 1
ATOM 671 N N . SER 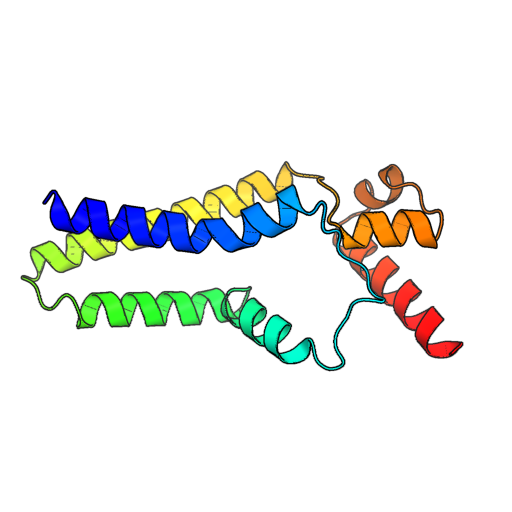A 1 84 ? -0.383 -2.164 15.940 1.00 86.31 84 SER A N 1
ATOM 672 C CA . SER A 1 84 ? 0.553 -3.288 15.858 1.00 86.31 84 SER A CA 1
ATOM 673 C C . SER A 1 84 ? 0.488 -3.988 14.499 1.00 86.31 84 SER A C 1
ATOM 675 O O . SER A 1 84 ? 1.536 -4.242 13.914 1.00 86.31 84 SER A O 1
ATOM 677 N N . ALA A 1 85 ? -0.706 -4.214 13.942 1.00 86.56 85 ALA A N 1
ATOM 678 C CA . ALA A 1 85 ? -0.870 -4.795 12.610 1.00 86.56 85 ALA A CA 1
ATOM 679 C C . ALA A 1 85 ? -0.222 -3.928 11.518 1.00 86.56 85 ALA A C 1
ATOM 681 O O . ALA A 1 85 ? 0.537 -4.434 10.692 1.00 86.56 85 ALA A O 1
ATOM 682 N N . VAL A 1 86 ? -0.446 -2.611 11.552 1.00 83.50 86 VAL A N 1
ATOM 683 C CA . VAL A 1 86 ? 0.142 -1.668 10.590 1.00 83.50 86 VAL A CA 1
ATOM 684 C C . VAL A 1 86 ? 1.669 -1.638 10.699 1.00 83.50 86 VAL A C 1
ATOM 686 O O . VAL A 1 86 ? 2.352 -1.666 9.673 1.00 83.50 86 VAL A O 1
ATOM 689 N N . LEU A 1 87 ? 2.219 -1.615 11.916 1.00 82.69 87 LEU A N 1
ATOM 690 C CA . LEU A 1 87 ? 3.667 -1.646 12.136 1.00 82.69 87 LEU A CA 1
ATOM 691 C C . LEU A 1 87 ? 4.284 -2.971 11.681 1.00 82.69 87 LEU A C 1
ATOM 693 O O . LEU A 1 87 ? 5.312 -2.955 11.007 1.00 82.69 87 LEU A O 1
ATOM 697 N N . LEU A 1 88 ? 3.642 -4.104 11.980 1.00 84.62 88 LEU A N 1
ATOM 698 C CA . LEU A 1 88 ? 4.076 -5.421 11.514 1.00 84.62 88 LEU A CA 1
ATOM 699 C C . LEU A 1 88 ? 4.056 -5.497 9.986 1.00 84.62 88 LEU A C 1
ATOM 701 O O . LEU A 1 88 ? 5.052 -5.885 9.386 1.00 84.62 88 LEU A O 1
ATOM 705 N N . GLN A 1 89 ? 2.974 -5.061 9.338 1.00 78.06 89 GLN A N 1
ATOM 706 C CA . GLN A 1 89 ? 2.870 -5.033 7.877 1.00 78.06 89 GLN A CA 1
ATOM 707 C C . GLN A 1 89 ? 3.963 -4.171 7.238 1.00 78.06 89 GLN A C 1
ATOM 709 O O . GLN A 1 89 ? 4.584 -4.585 6.258 1.00 78.06 89 GLN A O 1
ATOM 714 N N . GLN A 1 90 ? 4.225 -2.981 7.784 1.00 78.50 90 GLN A N 1
ATOM 715 C CA . GLN A 1 90 ? 5.292 -2.111 7.286 1.00 78.50 90 GLN A CA 1
ATOM 716 C C . GLN A 1 90 ? 6.684 -2.706 7.538 1.00 78.50 90 GLN A C 1
ATOM 718 O O . GLN A 1 90 ? 7.537 -2.648 6.650 1.00 78.50 90 GLN A O 1
ATOM 723 N N . GLY A 1 91 ? 6.897 -3.322 8.703 1.00 79.12 91 GLY A N 1
ATOM 724 C CA . GLY A 1 91 ? 8.133 -4.007 9.075 1.00 79.12 91 GLY A CA 1
ATOM 725 C C . GLY A 1 91 ? 8.439 -5.186 8.155 1.00 79.12 91 GLY A C 1
ATOM 726 O O . GLY A 1 91 ? 9.516 -5.224 7.562 1.00 79.12 91 GLY A O 1
ATOM 727 N N . LEU A 1 92 ? 7.467 -6.084 7.941 1.00 79.00 92 LEU A N 1
ATOM 728 C CA . LEU A 1 92 ? 7.581 -7.175 6.970 1.00 79.00 92 LEU A CA 1
ATOM 729 C C . LEU A 1 92 ? 7.851 -6.632 5.569 1.00 79.00 92 LEU A C 1
ATOM 731 O O . LEU A 1 92 ? 8.773 -7.089 4.906 1.00 79.00 92 LEU A O 1
ATOM 735 N N . LYS A 1 93 ? 7.108 -5.617 5.117 1.00 70.56 93 LYS A N 1
ATOM 736 C CA . LYS A 1 93 ? 7.331 -5.018 3.795 1.00 70.56 93 LYS A CA 1
ATOM 737 C C . LYS A 1 93 ? 8.752 -4.469 3.649 1.00 70.56 93 LYS A C 1
ATOM 739 O O . LYS A 1 93 ? 9.326 -4.586 2.572 1.00 70.56 93 LYS A O 1
ATOM 744 N N . SER A 1 94 ? 9.324 -3.885 4.701 1.00 69.50 94 SER A N 1
ATOM 745 C CA . SER A 1 94 ? 10.702 -3.383 4.701 1.00 69.50 94 SER A CA 1
ATOM 746 C C . SER A 1 94 ? 11.731 -4.519 4.680 1.00 69.50 94 SER A C 1
ATOM 748 O O . SER A 1 94 ? 12.647 -4.497 3.860 1.00 69.50 94 SER A O 1
ATOM 750 N N . ALA A 1 95 ? 11.532 -5.547 5.511 1.00 72.50 95 ALA A N 1
ATOM 751 C CA . ALA A 1 95 ? 12.415 -6.710 5.611 1.00 72.50 95 ALA A CA 1
ATOM 752 C C . ALA A 1 95 ? 12.394 -7.586 4.347 1.00 72.50 95 ALA A C 1
ATOM 754 O O . ALA A 1 95 ? 13.419 -8.094 3.906 1.00 72.50 95 ALA A O 1
ATOM 755 N N . LEU A 1 96 ? 11.234 -7.736 3.711 1.00 70.31 96 LEU A N 1
ATOM 756 C CA . LEU A 1 96 ? 11.100 -8.503 2.474 1.00 70.31 96 LEU A CA 1
ATOM 757 C C . LEU A 1 96 ? 11.635 -7.720 1.265 1.00 70.31 96 LEU A C 1
ATOM 759 O O . LEU A 1 96 ? 12.130 -8.315 0.313 1.00 70.31 96 LEU A O 1
ATOM 763 N N . LYS A 1 97 ? 11.632 -6.382 1.304 1.00 60.59 97 LYS A N 1
ATOM 764 C CA . LYS A 1 97 ? 12.157 -5.537 0.217 1.00 60.59 97 LYS A CA 1
ATOM 765 C C . LYS A 1 97 ? 13.674 -5.644 0.027 1.00 60.59 97 LYS A C 1
ATOM 767 O O . LYS A 1 97 ? 14.147 -5.340 -1.065 1.00 60.59 97 LYS A O 1
ATOM 772 N N . SER A 1 98 ? 14.432 -6.059 1.045 1.00 59.91 98 SER A N 1
ATOM 773 C CA . SER A 1 98 ? 15.855 -6.401 0.891 1.00 59.91 98 SER A CA 1
ATOM 774 C C . SER A 1 98 ? 16.073 -7.799 0.305 1.00 59.91 98 SER A C 1
ATOM 776 O O . SER A 1 98 ? 17.153 -8.064 -0.214 1.00 59.91 98 SER A O 1
ATOM 778 N N . THR A 1 99 ? 15.056 -8.666 0.354 1.00 59.81 99 THR A N 1
ATOM 779 C CA . THR A 1 99 ? 15.158 -10.082 -0.030 1.00 59.81 99 THR A CA 1
ATOM 780 C C . THR A 1 99 ? 14.613 -10.345 -1.439 1.00 59.81 99 THR A C 1
ATOM 782 O O . THR A 1 99 ? 15.214 -11.104 -2.194 1.00 59.81 99 THR A O 1
ATOM 785 N N . PHE A 1 100 ? 13.527 -9.681 -1.853 1.00 58.00 100 PHE A N 1
ATOM 786 C CA . PHE A 1 100 ? 12.920 -9.910 -3.169 1.00 58.00 100 PHE A CA 1
ATOM 787 C C . PHE A 1 100 ? 13.563 -9.059 -4.274 1.00 58.00 100 PHE A C 1
ATOM 789 O O . PHE A 1 100 ? 13.342 -7.849 -4.374 1.00 58.00 100 PHE A O 1
ATOM 796 N N . LYS A 1 101 ? 14.319 -9.729 -5.151 1.00 56.91 101 LYS A N 1
ATOM 797 C CA .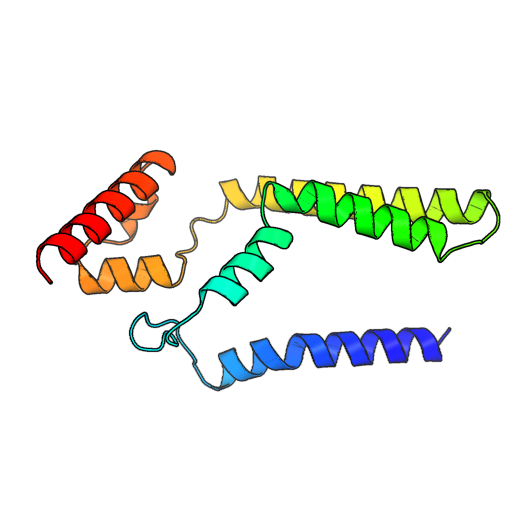 LYS A 1 101 ? 14.774 -9.221 -6.457 1.00 56.91 101 LYS A CA 1
ATOM 798 C C . LYS A 1 101 ? 13.810 -9.606 -7.591 1.00 56.91 101 LYS A C 1
ATOM 800 O O . LYS A 1 101 ? 14.245 -9.769 -8.723 1.00 56.91 101 LYS A O 1
ATOM 805 N N . GLU A 1 102 ? 12.522 -9.780 -7.307 1.00 55.25 102 GLU A N 1
ATOM 806 C CA . GLU A 1 102 ? 11.568 -10.169 -8.349 1.00 55.25 102 GLU A CA 1
ATOM 807 C C . GLU A 1 102 ? 11.362 -9.036 -9.362 1.00 55.25 102 GLU A C 1
ATOM 809 O O . GLU A 1 102 ? 11.127 -7.877 -8.965 1.00 55.25 102 GLU A O 1
ATOM 814 N N . PRO A 1 103 ? 11.485 -9.339 -10.667 1.00 57.31 103 PRO A N 1
ATOM 815 C CA . PRO A 1 103 ? 11.273 -8.349 -11.684 1.00 57.31 103 PRO A CA 1
ATOM 816 C C . PRO A 1 103 ? 9.843 -7.854 -11.730 1.00 57.31 103 PRO A C 1
ATOM 818 O O . PRO A 1 103 ? 8.880 -8.608 -11.715 1.00 57.31 103 PRO A O 1
ATOM 821 N N . ARG A 1 104 ? 9.701 -6.526 -11.729 1.00 66.88 104 ARG A N 1
ATOM 822 C CA . ARG A 1 104 ? 8.392 -5.913 -11.950 1.00 66.88 104 ARG A CA 1
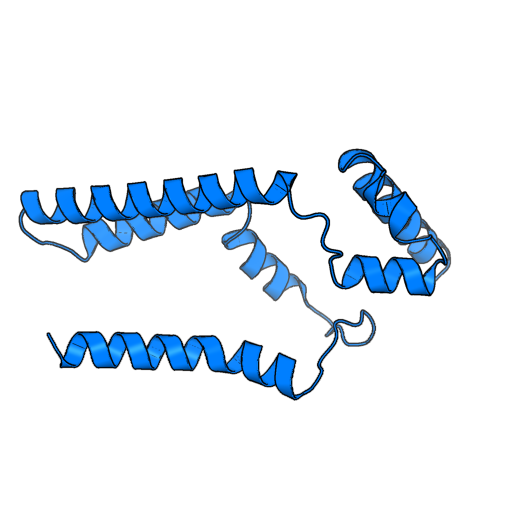ATOM 823 C C . ARG A 1 104 ? 8.059 -6.076 -13.434 1.00 66.88 104 ARG A C 1
ATOM 825 O O . ARG A 1 104 ? 8.981 -5.938 -14.232 1.00 66.88 104 ARG A O 1
ATOM 832 N N . PRO A 1 105 ? 6.784 -6.232 -13.820 1.00 66.25 105 PRO A N 1
ATOM 833 C CA 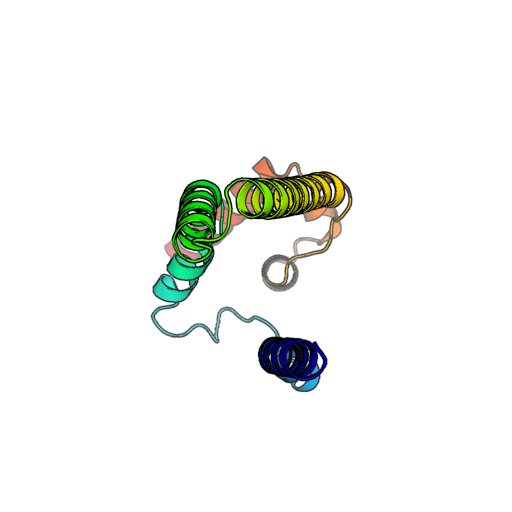. PRO A 1 105 ? 6.400 -6.454 -15.219 1.00 66.25 105 PRO A CA 1
ATOM 834 C C . PRO A 1 105 ? 6.986 -5.436 -16.216 1.00 66.25 105 PRO A C 1
ATOM 836 O O . PRO A 1 105 ? 7.387 -5.794 -17.316 1.00 66.25 105 PRO A O 1
ATOM 839 N N . TYR A 1 106 ? 7.132 -4.166 -15.813 1.00 63.28 106 TYR A N 1
ATOM 840 C CA . TYR A 1 106 ? 7.756 -3.145 -16.665 1.00 63.28 106 TYR A CA 1
ATOM 841 C C . TYR A 1 106 ? 9.262 -3.365 -16.893 1.00 63.28 106 TYR A C 1
ATOM 843 O O . TYR A 1 106 ? 9.799 -2.912 -17.897 1.00 63.28 106 TYR A O 1
ATOM 851 N N . VAL A 1 107 ? 9.963 -4.011 -15.955 1.00 63.75 107 VAL A N 1
ATOM 852 C CA . VAL A 1 107 ? 11.392 -4.335 -16.077 1.00 63.75 107 VAL A CA 1
ATOM 853 C C . VAL A 1 107 ? 11.584 -5.475 -17.062 1.00 63.75 107 VAL A C 1
ATOM 855 O O . VAL A 1 107 ? 12.525 -5.425 -17.842 1.00 63.75 107 VAL A O 1
ATOM 858 N N . GLU A 1 108 ? 10.692 -6.466 -17.053 1.00 67.12 108 GLU A N 1
ATOM 859 C CA . GLU A 1 108 ? 10.711 -7.540 -18.049 1.00 67.12 108 GLU A CA 1
ATOM 860 C C . GLU A 1 108 ? 10.464 -6.975 -19.447 1.00 67.12 108 GLU A C 1
ATOM 862 O O . GLU A 1 108 ? 11.266 -7.220 -20.341 1.00 67.12 108 GLU A O 1
ATOM 867 N N . TRP A 1 109 ? 9.454 -6.112 -19.609 1.00 67.19 109 TRP A N 1
ATOM 868 C CA . TRP A 1 109 ? 9.213 -5.422 -20.879 1.00 67.19 109 TRP A CA 1
ATOM 869 C C . TRP A 1 109 ? 10.419 -4.578 -21.331 1.00 67.19 109 TRP A C 1
ATOM 871 O O . TRP A 1 109 ? 10.836 -4.673 -22.481 1.00 67.19 109 TRP A O 1
ATOM 881 N N . LEU A 1 110 ? 11.035 -3.801 -20.428 1.00 64.81 110 LEU A N 1
ATOM 882 C CA . LEU A 1 110 ? 12.243 -3.020 -20.736 1.00 64.81 110 LEU A CA 1
ATOM 883 C C . LEU A 1 110 ? 13.430 -3.910 -21.136 1.00 64.81 110 LEU A C 1
ATOM 885 O O . LEU A 1 110 ? 14.169 -3.565 -22.055 1.00 64.81 110 LEU A O 1
ATOM 889 N N . ALA A 1 111 ? 13.623 -5.040 -20.455 1.00 65.19 111 ALA A N 1
ATOM 890 C CA . ALA A 1 111 ? 14.691 -5.986 -20.765 1.00 65.19 111 ALA A CA 1
ATOM 891 C C . ALA A 1 111 ? 14.487 -6.620 -22.149 1.00 65.19 111 ALA A C 1
ATOM 893 O O . ALA A 1 111 ? 15.443 -6.734 -22.915 1.00 65.19 111 ALA A O 1
ATOM 894 N N . THR A 1 112 ? 13.244 -6.968 -22.499 1.00 62.88 112 THR A N 1
ATOM 895 C CA . THR A 1 112 ? 12.890 -7.500 -23.820 1.00 62.88 112 THR A CA 1
ATOM 896 C C . THR A 1 112 ? 13.047 -6.451 -24.924 1.00 62.88 112 THR A C 1
ATOM 898 O O . THR A 1 112 ? 13.610 -6.767 -25.969 1.00 62.88 112 THR A O 1
ATOM 901 N N . GLN A 1 113 ? 12.608 -5.209 -24.698 1.00 63.97 113 GLN A N 1
ATOM 902 C CA . GLN A 1 113 ? 12.606 -4.158 -25.723 1.00 63.97 113 GLN A CA 1
ATOM 903 C C . GLN A 1 113 ? 14.003 -3.578 -26.001 1.00 63.97 113 GLN A C 1
ATOM 905 O O . GLN A 1 113 ? 14.320 -3.272 -27.147 1.00 63.97 113 GLN A O 1
ATOM 910 N N . TYR A 1 114 ? 14.851 -3.445 -24.973 1.00 61.09 114 TYR A N 1
ATOM 911 C CA . TYR A 1 114 ? 16.176 -2.815 -25.088 1.00 61.09 114 TYR A CA 1
ATOM 912 C C . TYR A 1 114 ? 17.353 -3.807 -24.996 1.00 61.09 114 TYR A C 1
ATOM 914 O O . TYR A 1 114 ? 18.499 -3.373 -24.936 1.00 61.09 114 TYR A O 1
ATOM 922 N N . GLN A 1 115 ? 17.093 -5.124 -24.979 1.00 55.81 115 GLN A N 1
ATOM 923 C CA . GLN A 1 115 ? 18.101 -6.202 -24.896 1.00 55.81 115 GLN A CA 1
ATOM 924 C C . GLN A 1 115 ? 19.102 -6.076 -23.728 1.00 55.81 115 GLN A C 1
ATOM 926 O O . GLN A 1 115 ? 20.230 -6.560 -23.805 1.00 55.81 115 GLN A O 1
ATOM 931 N N . ILE A 1 116 ? 18.702 -5.445 -22.621 1.00 57.62 116 ILE A N 1
ATOM 932 C CA . ILE A 1 116 ? 19.532 -5.363 -21.413 1.00 57.62 116 ILE A CA 1
ATOM 933 C C . ILE A 1 116 ? 19.283 -6.638 -20.592 1.00 57.62 116 ILE A C 1
ATOM 935 O O . ILE A 1 116 ? 18.138 -6.865 -20.187 1.00 57.62 116 ILE A O 1
ATOM 939 N N . PRO A 1 117 ? 20.301 -7.479 -20.321 1.00 57.75 117 PRO A N 1
ATOM 940 C CA . PRO A 1 117 ? 20.103 -8.710 -19.569 1.00 57.75 117 PRO A CA 1
ATOM 941 C C . PRO A 1 117 ? 19.569 -8.393 -18.169 1.00 57.75 117 PRO A C 1
ATOM 943 O O . PRO A 1 117 ? 20.128 -7.592 -17.414 1.00 57.75 117 PRO A O 1
ATOM 946 N N . SER A 1 118 ? 18.456 -9.035 -17.814 1.00 56.50 118 SER A N 1
ATOM 947 C CA . SER A 1 118 ? 17.745 -8.823 -16.550 1.00 56.50 118 SER A CA 1
ATOM 948 C C . SER A 1 118 ? 18.649 -9.021 -15.326 1.00 56.50 118 SER A C 1
ATOM 950 O O . SER A 1 118 ? 18.488 -8.316 -14.331 1.00 56.50 118 SER A O 1
ATOM 952 N N . SER A 1 119 ? 19.652 -9.898 -15.403 1.00 56.53 119 SER A N 1
ATOM 953 C CA . SER A 1 119 ? 20.647 -10.122 -14.347 1.00 56.53 119 SER A CA 1
ATOM 954 C C . SER A 1 119 ? 21.463 -8.869 -14.004 1.00 56.53 119 SER A C 1
ATOM 956 O O . SER A 1 119 ? 21.582 -8.528 -12.828 1.00 56.53 119 SER A O 1
ATOM 958 N N . GLU A 1 120 ? 21.944 -8.132 -15.006 1.00 57.44 120 GLU A N 1
ATOM 959 C CA . GLU A 1 120 ? 22.791 -6.943 -14.827 1.00 57.44 120 GLU A CA 1
ATOM 960 C C . GLU A 1 120 ? 21.979 -5.751 -14.287 1.00 57.44 120 GLU A C 1
ATOM 962 O O . GLU A 1 120 ? 22.431 -4.987 -13.429 1.00 57.44 120 GLU A O 1
ATOM 967 N N . PHE A 1 121 ? 20.703 -5.656 -14.678 1.00 56.75 121 PHE A N 1
ATOM 968 C CA . PHE A 1 121 ? 19.778 -4.668 -14.127 1.00 56.75 121 PHE A CA 1
ATOM 969 C C . PHE A 1 121 ? 19.584 -4.841 -12.610 1.00 56.75 121 PHE A C 1
ATOM 971 O O . PHE A 1 121 ? 19.580 -3.854 -11.874 1.00 56.75 121 PHE A O 1
ATOM 978 N N . TYR A 1 122 ? 19.442 -6.073 -12.105 1.00 56.12 122 TYR A N 1
ATOM 979 C CA . TYR A 1 122 ? 19.242 -6.334 -10.669 1.00 56.12 122 TYR A CA 1
ATOM 980 C C . TYR A 1 122 ? 20.519 -6.283 -9.822 1.00 56.12 122 TYR A C 1
ATOM 982 O O . TYR A 1 122 ? 20.409 -6.181 -8.593 1.00 56.12 122 TYR A O 1
ATOM 990 N N . GLU A 1 123 ? 21.697 -6.314 -10.445 1.00 59.44 123 GLU A N 1
ATOM 991 C CA . GLU A 1 123 ? 22.987 -6.078 -9.786 1.00 59.44 123 GLU A CA 1
ATOM 992 C C . GLU A 1 123 ? 23.245 -4.590 -9.514 1.00 59.44 123 GLU A C 1
ATOM 994 O O . GLU A 1 123 ? 23.833 -4.239 -8.488 1.00 59.44 123 GLU A O 1
ATOM 999 N N . LEU A 1 124 ? 22.708 -3.698 -10.350 1.00 56.44 124 LEU A N 1
ATOM 1000 C CA . LEU A 1 124 ? 22.810 -2.253 -10.160 1.00 56.44 124 LEU A CA 1
ATOM 1001 C C . LEU A 1 124 ? 22.082 -1.771 -8.891 1.00 56.44 124 LEU A C 1
ATOM 1003 O O . LEU A 1 124 ? 20.945 -2.166 -8.562 1.00 56.44 124 LEU A O 1
ATOM 1007 N N . LYS A 1 125 ? 22.705 -0.811 -8.189 1.00 52.66 125 LYS A N 1
ATOM 1008 C CA . LYS A 1 125 ? 22.095 -0.151 -7.027 1.00 52.66 125 LYS A CA 1
ATOM 1009 C C . LYS A 1 125 ? 20.758 0.467 -7.435 1.00 52.66 125 LYS A C 1
ATOM 1011 O O . LYS A 1 125 ? 20.594 1.023 -8.518 1.00 52.66 125 LYS A O 1
ATOM 1016 N N . ARG A 1 126 ? 19.768 0.402 -6.538 1.00 51.28 126 ARG A N 1
ATOM 1017 C CA . ARG A 1 126 ? 18.385 0.863 -6.789 1.00 51.28 126 ARG A CA 1
ATOM 1018 C C . ARG A 1 126 ? 18.308 2.304 -7.330 1.00 51.28 126 ARG A C 1
ATOM 1020 O O . ARG A 1 126 ? 17.409 2.609 -8.108 1.00 51.28 126 ARG A O 1
ATOM 1027 N N . SER A 1 127 ? 19.240 3.171 -6.931 1.00 51.84 127 SER A N 1
ATOM 1028 C CA . SER A 1 127 ? 19.372 4.551 -7.419 1.00 51.84 127 SER A CA 1
ATOM 1029 C C . SER A 1 127 ? 19.865 4.649 -8.864 1.00 51.84 127 SER A C 1
ATOM 1031 O O . SER A 1 127 ? 19.443 5.545 -9.589 1.00 51.84 127 SER A O 1
ATOM 1033 N N . GLU A 1 128 ? 20.745 3.746 -9.288 1.00 57.22 128 GLU A N 1
ATOM 1034 C CA . GLU A 1 128 ? 21.313 3.711 -10.639 1.00 57.22 128 GLU A CA 1
ATOM 1035 C C . GLU A 1 128 ? 20.318 3.115 -11.629 1.00 57.22 128 GLU A C 1
ATOM 1037 O O . GLU A 1 128 ? 20.096 3.708 -12.678 1.00 57.22 128 GLU A O 1
ATOM 1042 N N . ARG A 1 129 ? 19.585 2.063 -11.238 1.00 61.88 129 ARG A N 1
ATOM 1043 C CA . ARG A 1 129 ? 18.444 1.542 -12.013 1.00 61.88 129 ARG A CA 1
ATOM 1044 C C . ARG A 1 129 ? 17.403 2.611 -12.335 1.00 61.88 129 ARG A C 1
ATOM 1046 O O . ARG A 1 129 ? 16.937 2.711 -13.464 1.00 61.88 129 ARG A O 1
ATOM 1053 N N . ALA A 1 130 ? 17.042 3.425 -11.340 1.00 56.16 130 ALA A N 1
ATOM 1054 C CA . ALA A 1 130 ? 16.070 4.500 -11.524 1.00 56.16 130 ALA A CA 1
ATOM 1055 C C . ALA A 1 130 ? 16.586 5.599 -12.471 1.00 56.16 130 ALA A C 1
ATOM 1057 O O . ALA A 1 130 ? 15.802 6.169 -13.228 1.00 56.16 130 ALA A O 1
ATOM 1058 N N . LYS A 1 131 ? 17.897 5.884 -12.451 1.00 60.34 131 LYS A N 1
ATOM 1059 C CA . LYS A 1 131 ? 18.534 6.822 -13.387 1.00 60.34 131 LYS A CA 1
ATOM 1060 C C . LYS A 1 131 ? 18.610 6.252 -14.802 1.00 60.34 131 LYS A C 1
ATOM 1062 O O . LYS A 1 131 ? 18.301 6.983 -15.733 1.00 60.34 131 LYS A O 1
ATOM 1067 N N . LEU A 1 132 ? 18.958 4.973 -14.951 1.00 63.12 132 LEU A N 1
ATOM 1068 C CA . LEU A 1 132 ? 19.030 4.292 -16.243 1.00 63.12 132 LEU A CA 1
ATOM 1069 C C . LEU A 1 132 ? 17.665 4.322 -16.942 1.00 63.12 132 LEU A C 1
ATOM 1071 O O . LEU A 1 132 ? 17.567 4.858 -18.036 1.00 63.12 132 LEU A O 1
ATOM 1075 N N . ILE A 1 133 ? 16.593 3.912 -16.249 1.00 62.38 133 ILE A N 1
ATOM 1076 C CA . ILE A 1 133 ? 15.218 3.968 -16.781 1.00 62.38 133 ILE A CA 1
ATOM 1077 C C . ILE A 1 133 ? 14.833 5.398 -17.173 1.00 62.38 133 ILE A C 1
ATOM 1079 O O . ILE A 1 133 ? 14.304 5.629 -18.256 1.00 62.38 133 ILE A O 1
ATOM 1083 N N . LYS A 1 134 ? 15.109 6.378 -16.303 1.00 59.66 134 LYS A N 1
ATOM 1084 C CA . LYS A 1 134 ? 14.769 7.782 -16.566 1.00 59.66 134 LYS A CA 1
ATOM 1085 C C . LYS A 1 134 ? 15.517 8.344 -17.777 1.00 59.66 134 LYS A C 1
ATOM 1087 O O . LYS A 1 134 ? 14.970 9.200 -18.463 1.00 59.66 134 LYS A O 1
ATOM 1092 N N . ASN A 1 135 ? 16.747 7.900 -18.016 1.00 61.09 135 ASN A N 1
ATOM 1093 C CA . ASN A 1 135 ? 17.543 8.341 -19.155 1.00 61.09 135 ASN A CA 1
ATOM 1094 C C . ASN A 1 135 ? 17.088 7.658 -20.451 1.00 61.09 135 ASN A C 1
ATOM 1096 O O . ASN A 1 135 ? 16.922 8.358 -21.441 1.00 61.09 135 ASN A O 1
ATOM 1100 N N . THR A 1 136 ? 16.799 6.353 -20.427 1.00 60.91 136 THR A N 1
ATOM 1101 C CA . THR A 1 136 ? 16.311 5.603 -21.597 1.00 60.91 136 THR A CA 1
ATOM 1102 C C . THR A 1 136 ? 14.937 6.095 -22.059 1.00 60.91 136 THR A C 1
ATOM 1104 O O . THR A 1 136 ? 14.770 6.414 -23.230 1.00 60.91 136 THR A O 1
ATOM 1107 N N . VAL A 1 137 ? 13.981 6.279 -21.137 1.00 59.78 137 VAL A N 1
ATOM 1108 C CA . VAL A 1 137 ? 12.630 6.781 -21.469 1.00 59.78 137 VAL A CA 1
ATOM 1109 C C . VAL A 1 137 ? 12.668 8.221 -22.003 1.00 59.78 137 VAL A C 1
ATOM 1111 O O . VAL A 1 137 ? 11.941 8.558 -22.929 1.00 59.78 137 VAL A O 1
ATOM 1114 N N . LYS A 1 138 ? 13.559 9.073 -21.472 1.00 55.66 138 LYS A N 1
ATOM 1115 C CA . LYS A 1 138 ? 13.761 10.442 -21.985 1.00 55.66 138 LYS A CA 1
ATOM 1116 C C . LYS A 1 138 ? 14.409 10.495 -23.365 1.00 55.66 138 LYS A C 1
ATOM 1118 O O . LYS A 1 138 ? 14.317 11.524 -24.030 1.00 55.66 138 LYS A O 1
ATOM 1123 N N . GLN A 1 139 ? 15.145 9.457 -23.742 1.00 53.19 139 GLN A N 1
ATOM 1124 C CA . GLN A 1 139 ? 15.807 9.403 -25.034 1.00 53.19 139 GLN A CA 1
ATOM 1125 C C . GLN A 1 139 ? 14.784 9.075 -26.127 1.00 53.19 139 GLN A C 1
ATOM 1127 O O . GLN A 1 139 ? 14.814 9.734 -27.156 1.00 53.19 139 GLN A O 1
ATOM 1132 N N . ASP A 1 140 ? 13.821 8.187 -25.858 1.00 49.88 140 ASP A N 1
ATOM 1133 C CA . ASP A 1 140 ? 12.719 7.863 -26.782 1.00 49.88 140 ASP A CA 1
ATOM 1134 C C . ASP A 1 140 ? 11.755 9.040 -27.018 1.00 49.88 140 ASP A C 1
ATOM 1136 O O . ASP A 1 140 ? 11.413 9.335 -28.159 1.00 49.88 140 ASP A O 1
ATOM 1140 N N . GLU A 1 141 ? 11.400 9.800 -25.973 1.00 47.44 141 GLU A N 1
ATOM 1141 C CA . GLU A 1 141 ? 10.582 11.026 -26.111 1.00 47.44 141 GLU A CA 1
ATOM 1142 C C . GLU A 1 141 ? 11.241 12.114 -26.976 1.00 47.44 141 GLU A C 1
ATOM 1144 O O . GLU A 1 141 ? 10.572 13.051 -27.399 1.00 47.44 141 GLU A O 1
ATOM 1149 N N . LYS A 1 142 ? 12.556 12.036 -27.214 1.00 38.50 142 LYS A N 1
ATOM 1150 C CA . LYS A 1 142 ? 13.292 13.019 -28.019 1.00 38.50 142 LYS A CA 1
ATOM 1151 C C . LYS A 1 142 ? 13.385 12.634 -29.502 1.00 38.50 142 LYS A C 1
ATOM 1153 O O . LYS A 1 142 ? 13.862 13.448 -30.291 1.00 38.50 142 LYS A O 1
ATOM 1158 N N . TYR A 1 143 ? 12.974 11.417 -29.865 1.00 38.22 143 TYR A N 1
ATOM 1159 C CA . TYR A 1 143 ? 13.023 10.892 -31.234 1.00 38.22 143 TYR A CA 1
ATOM 1160 C C . TYR A 1 143 ? 11.648 10.448 -31.782 1.00 38.22 143 TYR A C 1
ATOM 1162 O O . TYR A 1 143 ? 11.598 9.934 -32.899 1.00 38.22 143 TYR A O 1
ATOM 1170 N N . SER A 1 144 ? 10.552 10.678 -31.042 1.00 37.09 144 SER A N 1
ATOM 1171 C CA . SER A 1 144 ? 9.167 10.730 -31.564 1.00 37.09 144 SER A CA 1
ATOM 1172 C C . SER A 1 144 ? 8.714 12.174 -31.755 1.00 37.09 144 SER A C 1
ATOM 1174 O O . SER A 1 144 ? 7.903 12.407 -32.675 1.00 37.09 144 SER A O 1
#